Protein AF-A0A382QZ77-F1 (afdb_monomer)

Mean predicted aligned error: 6.91 Å

Secondary structure (DSSP, 8-state):
--TT----EEEEEEEEE--SSS-EEEEE-HHHHHHHHHH------EEEESEEEEEEEEETT--HHHHHHHHHHHHHHHHHH----TTEEEEEEE--TTT-SS-EEEE--TTT-SS-EEEE--EESEEEESSSEEEEEE-HHHHTT-

Structure (mmCIF, N/CA/C/O backbone):
data_AF-A0A382QZ77-F1
#
_entry.id   AF-A0A382QZ77-F1
#
loop_
_atom_site.group_PDB
_atom_site.id
_atom_site.type_symbol
_atom_site.label_atom_id
_atom_site.label_alt_id
_atom_site.label_comp_id
_atom_site.label_asym_id
_atom_site.label_entity_id
_atom_site.label_seq_id
_atom_site.pdbx_PDB_ins_code
_atom_site.Cartn_x
_atom_site.Cartn_y
_atom_site.Cartn_z
_atom_site.occupancy
_atom_site.B_iso_or_equiv
_atom_site.auth_seq_id
_atom_site.auth_comp_id
_atom_site.auth_asym_id
_atom_site.auth_atom_id
_atom_site.pdbx_PDB_model_num
ATOM 1 N N . VAL A 1 1 ? 1.423 3.178 -20.432 1.00 49.00 1 VAL A N 1
ATOM 2 C CA . VAL A 1 1 ? 1.157 2.098 -21.409 1.00 49.00 1 VAL A CA 1
ATOM 3 C C . VAL A 1 1 ? 1.221 2.727 -22.783 1.00 49.00 1 VAL A C 1
ATOM 5 O O . VAL A 1 1 ? 0.461 3.661 -23.030 1.00 49.00 1 VAL A O 1
ATOM 8 N N . ARG A 1 2 ? 2.180 2.319 -23.620 1.00 45.88 2 ARG A N 1
ATOM 9 C CA . ARG A 1 2 ? 2.257 2.796 -25.008 1.00 45.88 2 ARG A CA 1
ATOM 10 C C . ARG A 1 2 ? 1.075 2.267 -25.828 1.00 45.88 2 ARG A C 1
ATOM 12 O O . ARG A 1 2 ? 0.335 1.391 -25.385 1.00 45.88 2 ARG A O 1
ATOM 19 N N . LYS A 1 3 ? 0.911 2.799 -27.044 1.00 45.97 3 LYS A N 1
ATOM 20 C CA . LYS A 1 3 ? -0.098 2.356 -28.027 1.00 45.97 3 LYS A CA 1
ATOM 21 C C . LYS A 1 3 ? -0.013 0.858 -28.377 1.00 45.97 3 LYS A C 1
ATOM 23 O O . LYS A 1 3 ? -0.992 0.319 -28.873 1.00 45.97 3 LYS A O 1
ATOM 28 N N . ASP A 1 4 ? 1.124 0.213 -28.125 1.00 61.97 4 ASP A N 1
ATOM 29 C CA . ASP A 1 4 ? 1.407 -1.207 -28.378 1.00 61.97 4 ASP A CA 1
ATOM 30 C C . ASP A 1 4 ? 1.220 -2.111 -27.141 1.00 61.97 4 ASP A C 1
ATOM 32 O O . ASP A 1 4 ? 1.390 -3.324 -27.233 1.00 61.97 4 ASP A O 1
ATOM 36 N N . GLY A 1 5 ? 0.846 -1.548 -25.987 1.00 57.38 5 GLY A N 1
ATOM 37 C CA . GLY A 1 5 ? 0.593 -2.313 -24.765 1.00 57.38 5 GLY A CA 1
ATOM 38 C C . GLY A 1 5 ? 1.837 -2.679 -23.949 1.00 57.38 5 GLY A C 1
ATOM 39 O O . GLY A 1 5 ? 1.687 -3.331 -22.916 1.00 57.38 5 GLY A O 1
ATOM 40 N N . LEU A 1 6 ? 3.040 -2.242 -24.341 1.00 63.12 6 LEU A N 1
ATOM 41 C CA . LEU A 1 6 ? 4.258 -2.501 -23.570 1.00 63.12 6 LEU A CA 1
ATOM 42 C C . LEU A 1 6 ? 4.332 -1.625 -22.305 1.00 63.12 6 LEU A C 1
ATOM 44 O O . LEU A 1 6 ? 4.000 -0.429 -22.301 1.00 63.12 6 LEU A O 1
ATOM 48 N N . VAL A 1 7 ? 4.740 -2.261 -21.205 1.00 66.12 7 VAL A N 1
ATOM 49 C CA . VAL A 1 7 ? 5.067 -1.622 -19.925 1.00 66.12 7 VAL A CA 1
ATOM 50 C C . VAL A 1 7 ? 6.540 -1.230 -19.993 1.00 66.12 7 VAL A C 1
ATOM 52 O O . VAL A 1 7 ? 7.378 -2.094 -20.182 1.00 66.12 7 VAL A O 1
ATOM 55 N N . GLU A 1 8 ? 6.852 0.062 -19.887 1.00 68.12 8 GLU A N 1
ATOM 56 C CA . GLU A 1 8 ? 8.227 0.578 -20.060 1.00 68.12 8 GLU A CA 1
ATOM 57 C C . GLU A 1 8 ? 8.993 0.751 -18.746 1.00 68.12 8 GLU A C 1
ATOM 59 O O . GLU A 1 8 ? 10.156 1.151 -18.725 1.00 68.12 8 GLU A O 1
ATOM 64 N N . GLY A 1 9 ? 8.319 0.508 -17.629 1.00 73.75 9 GLY A N 1
ATOM 65 C CA . GLY A 1 9 ? 8.891 0.708 -16.318 1.00 73.75 9 GLY A CA 1
ATOM 66 C C . GLY A 1 9 ? 7.975 0.219 -15.216 1.00 73.75 9 GLY A C 1
ATOM 67 O O . GLY A 1 9 ? 6.760 0.082 -15.380 1.00 73.75 9 GLY A O 1
ATOM 68 N N . THR A 1 10 ? 8.587 -0.053 -14.074 1.00 87.25 10 THR A N 1
ATOM 69 C CA . THR A 1 10 ? 7.910 -0.516 -12.865 1.00 87.25 10 THR A CA 1
ATOM 70 C C . THR A 1 10 ? 8.134 0.513 -11.768 1.00 87.25 10 THR A C 1
ATOM 72 O O . THR A 1 10 ? 9.257 0.982 -11.583 1.00 87.25 10 THR A O 1
ATOM 75 N N . ALA A 1 11 ? 7.094 0.861 -11.014 1.00 91.25 11 ALA A N 1
ATOM 76 C CA . ALA A 1 11 ? 7.286 1.664 -9.814 1.00 91.25 11 ALA A CA 1
ATOM 77 C C . ALA A 1 11 ? 7.973 0.815 -8.733 1.00 91.25 11 ALA A C 1
ATOM 79 O O . ALA A 1 11 ? 7.506 -0.276 -8.409 1.00 91.25 11 ALA A O 1
ATOM 80 N N . LEU A 1 12 ? 9.077 1.317 -8.183 1.00 94.88 12 LEU A N 1
ATOM 81 C CA . LEU A 1 12 ? 9.746 0.752 -7.009 1.00 94.88 12 LEU A CA 1
ATOM 82 C C . LEU A 1 12 ? 9.111 1.246 -5.708 1.00 94.88 12 LEU A C 1
ATOM 84 O O . LEU A 1 12 ? 9.110 0.534 -4.708 1.00 94.88 12 LEU A O 1
ATOM 88 N N . CYS A 1 13 ? 8.583 2.470 -5.730 1.00 97.06 13 CYS A N 1
ATOM 89 C CA . CYS A 1 13 ? 7.846 3.068 -4.630 1.00 97.06 13 CYS A CA 1
ATOM 90 C C . CYS A 1 13 ? 6.728 3.943 -5.189 1.00 97.06 13 CYS A C 1
ATOM 92 O O . CYS A 1 13 ? 6.954 4.704 -6.129 1.00 97.06 13 CYS A O 1
ATOM 94 N N . VAL A 1 14 ? 5.535 3.844 -4.612 1.00 97.19 14 VAL A N 1
ATOM 95 C CA . VAL A 1 14 ? 4.420 4.765 -4.850 1.00 97.19 14 VAL A CA 1
ATOM 96 C C . VAL A 1 14 ? 3.932 5.272 -3.506 1.00 97.19 14 VAL A C 1
ATOM 98 O O . VAL A 1 14 ? 3.656 4.478 -2.609 1.00 97.19 14 VAL A O 1
ATOM 101 N N . VAL A 1 15 ? 3.780 6.585 -3.387 1.00 97.62 15 VAL A N 1
ATOM 102 C CA . VAL A 1 15 ? 3.252 7.249 -2.197 1.00 97.62 15 VAL A CA 1
ATOM 103 C C . VAL A 1 15 ? 1.924 7.882 -2.565 1.00 97.62 15 VAL A C 1
ATOM 105 O O . VAL A 1 15 ? 1.841 8.719 -3.467 1.00 97.62 15 VAL A O 1
ATOM 108 N N . MET A 1 16 ? 0.875 7.470 -1.866 1.00 97.50 16 MET A N 1
ATOM 109 C CA . MET A 1 16 ? -0.461 8.027 -1.998 1.00 97.50 16 MET A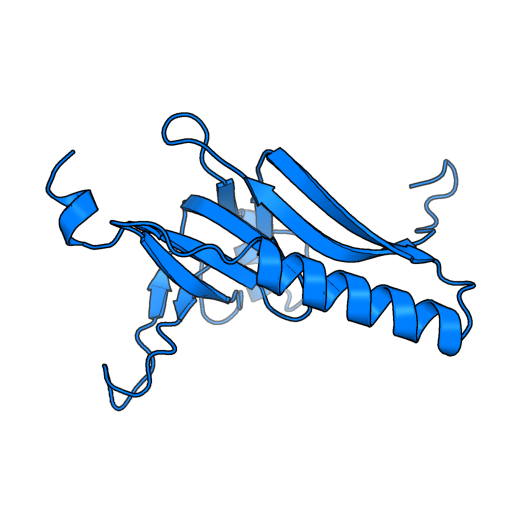 CA 1
ATOM 110 C C . MET A 1 16 ? -0.823 8.758 -0.715 1.00 97.50 16 MET A C 1
ATOM 112 O O . MET A 1 16 ? -0.677 8.192 0.367 1.00 97.50 16 MET A O 1
ATOM 116 N N . ASP A 1 17 ? -1.325 9.982 -0.834 1.00 94.12 17 ASP A N 1
ATOM 117 C CA . ASP A 1 17 ? -1.822 10.756 0.301 1.00 94.12 17 ASP A CA 1
ATOM 118 C C . ASP A 1 17 ? -3.307 11.070 0.121 1.00 94.12 17 ASP A C 1
ATOM 120 O O . ASP A 1 17 ? -3.830 11.230 -0.987 1.00 94.12 17 ASP A O 1
ATOM 124 N N . GLY A 1 18 ? -3.993 11.101 1.246 1.00 91.62 18 GLY A N 1
ATOM 125 C CA . GLY A 1 18 ? -5.421 11.252 1.374 1.00 91.62 18 GLY A CA 1
ATOM 126 C C . GLY A 1 18 ? -5.744 12.244 2.477 1.00 91.62 18 GLY A C 1
ATOM 127 O O . GLY A 1 18 ? -4.919 12.640 3.297 1.00 91.62 18 GLY A O 1
ATOM 128 N N . THR A 1 19 ? -7.000 12.654 2.494 1.00 88.94 19 THR A N 1
ATOM 129 C CA . THR A 1 19 ? -7.553 13.533 3.526 1.00 88.94 19 THR A CA 1
ATOM 130 C C . THR A 1 19 ? -8.718 12.832 4.202 1.00 88.94 19 THR A C 1
ATOM 132 O O . THR A 1 19 ? -9.231 11.847 3.678 1.00 88.94 19 THR A O 1
ATOM 135 N N . THR A 1 20 ? -9.213 13.369 5.314 1.00 84.94 20 THR A N 1
ATOM 136 C CA . THR A 1 20 ? -10.431 12.853 5.958 1.00 84.94 20 THR A CA 1
ATOM 137 C C . THR A 1 20 ? -11.615 12.795 4.985 1.00 84.94 20 THR A C 1
ATOM 139 O O . THR A 1 20 ? -12.381 11.837 4.988 1.00 84.94 20 THR A O 1
ATOM 142 N N . LYS A 1 21 ? -11.736 13.785 4.088 1.00 90.19 21 LYS A N 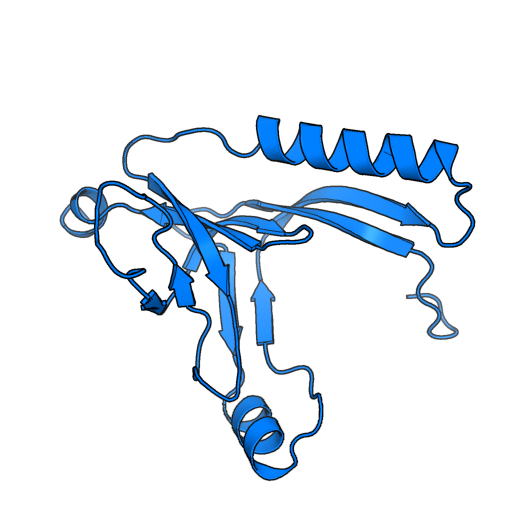1
ATOM 143 C CA . LYS A 1 21 ? -12.797 13.830 3.070 1.00 90.19 21 LYS A CA 1
ATOM 144 C C . LYS A 1 21 ? -12.555 12.857 1.911 1.00 90.19 21 LYS A C 1
ATOM 146 O O . LYS A 1 21 ? -13.502 12.306 1.353 1.00 90.19 21 LYS A O 1
ATOM 151 N N . TYR A 1 22 ? -11.293 12.660 1.537 1.00 93.25 22 TYR A N 1
ATOM 152 C CA . TYR A 1 22 ? -10.883 11.821 0.412 1.00 93.25 22 TYR A CA 1
ATOM 153 C C . TYR A 1 22 ? -9.721 10.912 0.830 1.00 93.25 22 TYR A C 1
ATOM 155 O O . TYR A 1 22 ? -8.572 11.191 0.476 1.00 93.25 22 TYR A O 1
ATOM 163 N N . PRO A 1 23 ? -9.991 9.855 1.615 1.00 96.12 23 PRO A N 1
ATOM 164 C CA . PRO A 1 23 ? -8.948 8.945 2.062 1.00 96.12 23 PRO A CA 1
ATOM 165 C C . PRO A 1 23 ? -8.473 8.060 0.909 1.00 96.12 23 PRO A C 1
ATOM 167 O O . PRO A 1 23 ? -9.180 7.875 -0.089 1.00 96.12 23 PRO A O 1
ATOM 170 N N . VAL A 1 24 ? -7.302 7.447 1.076 1.00 97.50 24 VAL A N 1
ATOM 171 C CA . VAL A 1 24 ? -6.880 6.336 0.221 1.00 97.50 24 VAL A CA 1
ATOM 172 C 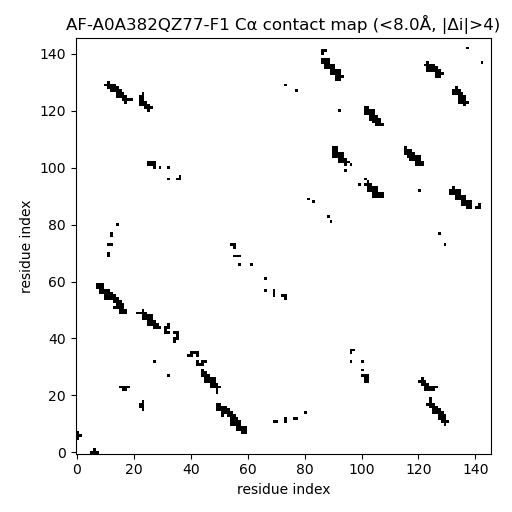C . VAL A 1 24 ? -7.790 5.143 0.515 1.00 97.50 24 VAL A C 1
ATOM 174 O O . VAL A 1 24 ? -8.006 4.806 1.675 1.00 97.50 24 VAL A O 1
ATOM 177 N N . LYS A 1 25 ? -8.351 4.519 -0.523 1.00 97.25 25 LYS A N 1
ATOM 178 C CA . LYS A 1 25 ? -9.338 3.436 -0.436 1.00 97.25 25 LYS A CA 1
ATOM 179 C C . LYS A 1 25 ? -8.755 2.111 -0.899 1.00 97.25 25 LYS A C 1
ATOM 181 O O . LYS A 1 25 ? -8.171 2.029 -1.979 1.00 97.25 25 LYS A O 1
ATOM 186 N N . PHE A 1 26 ? -9.023 1.069 -0.128 1.00 96.31 26 PHE A N 1
ATOM 187 C CA . PHE A 1 26 ? -8.728 -0.320 -0.446 1.00 96.31 26 PHE A CA 1
ATOM 188 C C . PHE A 1 26 ? -10.014 -0.984 -0.930 1.00 96.31 26 PHE A C 1
ATOM 190 O O . PHE A 1 26 ? -10.997 -1.052 -0.194 1.00 96.31 26 PHE A O 1
ATOM 197 N N . ALA A 1 27 ? -10.037 -1.441 -2.180 1.00 93.62 27 ALA A N 1
ATOM 198 C CA . ALA A 1 27 ? -11.235 -2.008 -2.783 1.00 93.62 27 ALA A CA 1
ATOM 199 C C . ALA A 1 27 ? -10.951 -3.378 -3.390 1.00 93.62 27 ALA A C 1
ATOM 201 O O . ALA A 1 27 ? -9.978 -3.564 -4.120 1.00 93.62 27 ALA A O 1
ATOM 202 N N . VAL A 1 28 ? -11.854 -4.315 -3.120 1.00 92.00 28 VAL A N 1
ATOM 203 C CA . VAL A 1 28 ? -11.882 -5.637 -3.736 1.00 92.00 28 VAL A CA 1
ATOM 204 C C . VAL A 1 28 ? -13.249 -5.816 -4.387 1.00 92.00 28 VAL A C 1
ATOM 206 O O . VAL A 1 28 ? -14.271 -5.586 -3.751 1.00 92.00 28 VAL A O 1
ATOM 209 N N . GLY A 1 29 ? -13.285 -6.176 -5.668 1.00 90.19 29 GLY A N 1
ATOM 210 C CA . GLY A 1 29 ? -14.534 -6.458 -6.371 1.00 90.19 29 GLY A CA 1
ATOM 211 C C . GLY A 1 29 ? -15.030 -7.870 -6.074 1.00 90.19 29 GLY A C 1
ATOM 212 O O . GLY A 1 29 ? -14.345 -8.832 -6.418 1.00 90.19 29 GLY A O 1
ATOM 213 N N . ASP A 1 30 ? -16.238 -8.002 -5.524 1.00 87.62 30 ASP A N 1
ATOM 214 C CA . ASP A 1 30 ? -16.803 -9.285 -5.074 1.00 87.62 30 ASP A CA 1
ATOM 215 C C . ASP A 1 30 ? -16.829 -10.355 -6.168 1.00 87.62 30 ASP A C 1
ATOM 217 O O . ASP A 1 30 ? -16.328 -11.460 -5.977 1.00 87.62 30 ASP A O 1
ATOM 221 N N . LYS A 1 31 ? -17.343 -10.014 -7.358 1.00 86.62 31 LYS A N 1
ATOM 222 C CA . LYS A 1 31 ? -17.397 -10.945 -8.499 1.00 86.62 31 LYS A CA 1
ATOM 223 C C . LYS A 1 31 ? -16.006 -11.377 -8.954 1.00 86.62 31 LYS A C 1
ATOM 225 O O . LYS A 1 31 ? -15.802 -12.529 -9.320 1.00 86.62 31 LYS A O 1
ATOM 230 N N . GLY A 1 32 ? -15.053 -10.445 -8.942 1.00 84.38 32 GLY A N 1
ATOM 231 C CA . GLY A 1 32 ? -13.668 -10.736 -9.294 1.00 84.38 32 GLY A CA 1
ATOM 232 C C . GLY A 1 32 ? -13.024 -11.674 -8.276 1.00 84.38 32 GLY A C 1
ATOM 233 O O . GLY A 1 32 ? -12.420 -12.662 -8.673 1.00 84.38 32 GLY A O 1
ATOM 234 N N . CYS A 1 33 ? -13.219 -11.401 -6.983 1.00 85.88 33 CYS A N 1
ATOM 235 C CA . CYS A 1 33 ? -12.742 -12.224 -5.872 1.00 85.88 33 CYS A CA 1
ATOM 236 C C . CYS A 1 33 ? -13.327 -13.640 -5.921 1.00 85.88 33 CYS A C 1
ATOM 238 O O . CYS A 1 33 ? -12.578 -14.613 -5.859 1.00 85.88 33 CYS A O 1
ATOM 240 N N . GLN A 1 34 ? -14.645 -13.763 -6.108 1.00 86.38 34 GLN A N 1
ATOM 241 C CA . GLN A 1 34 ? -15.316 -15.056 -6.228 1.00 86.38 34 GLN A CA 1
ATOM 242 C C . GLN A 1 34 ? -14.766 -15.850 -7.415 1.00 86.38 34 GLN A C 1
ATOM 244 O O . GLN A 1 34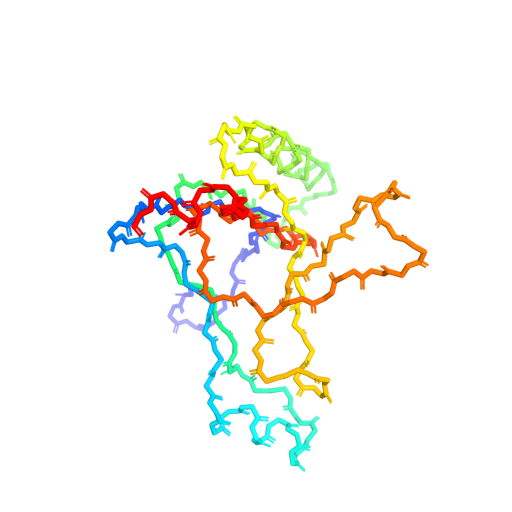 ? -14.376 -16.998 -7.255 1.00 86.38 34 GLN A O 1
ATOM 249 N N . ARG A 1 35 ? -14.592 -15.201 -8.571 1.00 85.00 35 ARG A N 1
ATOM 250 C CA . ARG A 1 35 ? -14.008 -15.842 -9.751 1.00 85.00 35 ARG A CA 1
ATOM 251 C C . ARG A 1 35 ? -12.567 -16.314 -9.534 1.00 85.00 35 ARG A C 1
ATOM 253 O O . ARG A 1 35 ? -12.212 -17.381 -10.013 1.00 85.00 35 ARG A O 1
ATOM 260 N N . VAL A 1 36 ? -11.734 -15.558 -8.808 1.00 88.00 36 VAL A N 1
ATOM 261 C CA . VAL A 1 36 ? -10.380 -16.019 -8.432 1.00 88.00 36 VAL A CA 1
ATOM 262 C C . VAL A 1 36 ? -10.437 -17.261 -7.544 1.00 88.00 36 VAL A C 1
ATOM 264 O O . VAL A 1 36 ? -9.607 -18.147 -7.708 1.00 88.00 36 VAL A O 1
ATOM 267 N N . ARG A 1 37 ? -11.401 -17.339 -6.623 1.00 86.06 37 ARG A N 1
ATOM 268 C CA . ARG A 1 37 ? -11.576 -18.501 -5.741 1.00 86.06 37 ARG A CA 1
ATOM 269 C C . ARG A 1 37 ? -12.079 -19.728 -6.494 1.00 86.06 37 ARG A C 1
ATOM 271 O O . ARG A 1 37 ? -11.595 -20.817 -6.229 1.00 86.06 37 ARG A O 1
ATOM 278 N N . ASP A 1 38 ? -13.011 -19.534 -7.421 1.00 89.12 38 ASP A N 1
ATOM 279 C CA . ASP A 1 38 ? -13.629 -20.625 -8.176 1.00 89.12 38 ASP A CA 1
ATOM 280 C C . ASP A 1 38 ? -12.693 -21.174 -9.264 1.00 89.12 38 ASP A C 1
ATOM 282 O O . ASP A 1 38 ? -12.624 -22.379 -9.480 1.00 89.12 38 ASP A O 1
ATOM 286 N N . GLU A 1 39 ? -11.979 -20.290 -9.971 1.00 88.75 39 GLU A N 1
ATOM 287 C CA . GLU A 1 39 ? -11.139 -20.660 -11.120 1.00 88.75 39 GLU A CA 1
ATOM 288 C C . GLU A 1 39 ? -9.660 -20.869 -10.756 1.00 88.75 39 GLU A C 1
ATOM 290 O O . GLU A 1 39 ? -8.890 -21.296 -11.615 1.00 88.75 39 GLU A O 1
ATOM 295 N N . GLU A 1 40 ? -9.238 -20.484 -9.545 1.00 84.88 40 GLU A N 1
ATOM 296 C CA . GLU A 1 40 ? -7.831 -20.421 -9.096 1.00 84.88 40 GLU A CA 1
ATOM 297 C C . GLU A 1 40 ? -6.906 -19.624 -10.044 1.00 84.88 40 GLU A C 1
ATOM 299 O O . GLU A 1 40 ? -5.684 -19.792 -10.086 1.00 84.88 40 GLU A O 1
ATOM 304 N N . ARG A 1 41 ? -7.490 -18.711 -10.830 1.00 73.06 41 ARG A N 1
ATOM 305 C CA . ARG A 1 41 ? -6.795 -17.904 -11.842 1.00 73.06 41 ARG A CA 1
ATOM 306 C C . ARG A 1 41 ? -6.617 -16.465 -11.378 1.00 73.06 41 ARG A C 1
ATOM 308 O O . ARG A 1 41 ? -7.523 -15.858 -10.810 1.00 73.06 41 ARG A O 1
ATOM 315 N N . LYS A 1 42 ? -5.453 -15.872 -11.673 1.00 62.12 42 LYS A N 1
ATOM 316 C CA . LYS A 1 42 ? -5.162 -14.463 -11.359 1.00 62.12 42 LYS A CA 1
ATOM 317 C C . LYS A 1 42 ? -6.059 -13.532 -12.179 1.00 62.12 42 LYS A C 1
ATOM 319 O O . LYS A 1 42 ? -5.832 -13.339 -13.368 1.00 62.12 42 LYS A O 1
ATOM 324 N N . ASN A 1 43 ? -7.025 -12.898 -11.520 1.00 65.69 43 ASN A N 1
ATOM 325 C CA . ASN A 1 43 ? -7.798 -11.786 -12.074 1.00 65.69 43 ASN A CA 1
ATOM 326 C C . ASN A 1 43 ? -7.495 -10.499 -11.296 1.00 65.69 43 ASN A C 1
ATOM 328 O O . ASN A 1 43 ? -7.326 -10.545 -10.079 1.00 65.69 43 ASN A O 1
ATOM 332 N N . VAL A 1 44 ? -7.444 -9.343 -11.965 1.00 65.12 44 VAL A N 1
ATOM 333 C CA . VAL A 1 44 ? -7.291 -8.040 -11.291 1.00 65.12 44 VAL A CA 1
ATOM 334 C C . VAL A 1 44 ? -8.625 -7.676 -10.639 1.00 65.12 44 VAL A C 1
ATOM 336 O O . VAL A 1 44 ? -9.552 -7.227 -11.304 1.00 65.12 44 VAL A O 1
ATOM 339 N N . HIS A 1 45 ? -8.744 -7.928 -9.338 1.00 82.62 45 HIS A N 1
ATOM 340 C CA . HIS A 1 45 ? -9.964 -7.674 -8.561 1.00 82.62 45 HIS A CA 1
ATOM 341 C C . HIS A 1 45 ? -9.707 -6.828 -7.313 1.00 82.62 45 HIS A C 1
ATOM 343 O O . HIS A 1 45 ? -10.665 -6.396 -6.684 1.00 82.62 45 HIS A O 1
ATOM 349 N N . ALA A 1 46 ? -8.444 -6.572 -6.979 1.00 90.31 46 ALA A N 1
ATOM 350 C CA . ALA A 1 46 ? -8.028 -5.761 -5.847 1.00 90.31 46 ALA A CA 1
ATOM 351 C C . ALA A 1 46 ? -7.317 -4.501 -6.347 1.00 90.31 46 ALA A C 1
ATOM 353 O O . ALA A 1 46 ? -6.501 -4.567 -7.267 1.00 90.31 46 ALA A O 1
ATOM 354 N N . VAL A 1 47 ? -7.646 -3.352 -5.761 1.00 93.06 47 VAL A N 1
ATOM 355 C CA . VAL A 1 47 ? -7.096 -2.052 -6.150 1.00 93.06 47 VAL A CA 1
ATOM 356 C C . VAL A 1 47 ? -6.998 -1.116 -4.948 1.00 93.06 47 VAL A C 1
ATOM 358 O O . VAL A 1 47 ? -7.889 -1.081 -4.098 1.00 93.06 47 VAL A O 1
ATOM 361 N N . ILE A 1 48 ? -5.925 -0.328 -4.914 1.00 95.44 48 ILE A N 1
ATOM 362 C CA . ILE A 1 48 ? -5.742 0.795 -3.992 1.00 95.44 48 ILE A CA 1
ATOM 363 C C . ILE A 1 48 ? -5.974 2.079 -4.791 1.00 95.44 48 ILE A C 1
ATOM 365 O O . ILE A 1 48 ? -5.412 2.250 -5.873 1.00 95.44 48 ILE A O 1
ATOM 369 N N . ARG A 1 49 ? -6.848 2.961 -4.304 1.00 94.94 49 ARG A N 1
ATOM 370 C CA . ARG A 1 49 ? -7.249 4.196 -4.993 1.00 94.94 49 ARG A CA 1
ATOM 371 C C . ARG A 1 49 ? -7.006 5.400 -4.098 1.00 94.94 49 ARG A C 1
ATOM 373 O O . ARG A 1 49 ? -7.520 5.445 -2.990 1.00 94.94 49 ARG A O 1
ATOM 380 N N . GLY A 1 50 ? -6.293 6.399 -4.597 1.00 92.94 50 GLY A N 1
ATOM 381 C CA . GLY A 1 50 ? -5.979 7.624 -3.865 1.00 92.94 50 GLY A CA 1
ATOM 382 C C . GLY A 1 50 ? -5.272 8.635 -4.761 1.00 92.94 50 GLY A C 1
ATOM 383 O O . GLY A 1 50 ? -5.122 8.395 -5.961 1.00 92.94 50 GLY A O 1
ATOM 384 N N . CYS A 1 51 ? -4.825 9.747 -4.181 1.00 94.44 51 CYS A N 1
ATOM 385 C CA . CYS A 1 51 ? -3.993 10.716 -4.884 1.00 94.44 51 CYS A CA 1
ATOM 386 C C . CYS A 1 51 ? -2.524 10.295 -4.768 1.00 94.44 51 CYS A C 1
ATOM 388 O O . CYS A 1 51 ? -1.994 10.239 -3.662 1.00 94.44 51 CYS A O 1
ATOM 390 N N . MET A 1 52 ? -1.872 9.971 -5.886 1.00 95.19 52 MET A N 1
ATOM 391 C CA . MET A 1 52 ? -0.433 9.701 -5.904 1.00 95.19 52 MET A CA 1
ATOM 392 C C . MET A 1 52 ? 0.324 11.026 -5.789 1.00 95.19 52 MET A C 1
ATOM 394 O O . MET A 1 52 ? 0.168 11.891 -6.647 1.00 95.19 52 MET A O 1
ATOM 398 N N . ILE A 1 53 ? 1.133 11.171 -4.743 1.00 95.06 53 ILE A N 1
ATOM 399 C CA . ILE A 1 53 ? 1.909 12.391 -4.477 1.00 95.06 53 ILE A CA 1
ATOM 400 C C . ILE A 1 53 ? 3.392 12.229 -4.808 1.00 95.06 53 ILE A C 1
ATOM 402 O O . ILE A 1 53 ? 4.076 13.218 -5.049 1.00 95.06 53 ILE A O 1
ATOM 406 N N . ASN A 1 54 ? 3.896 10.993 -4.827 1.00 95.31 54 ASN A N 1
ATOM 407 C CA . ASN A 1 54 ? 5.289 10.715 -5.148 1.00 95.31 54 ASN A CA 1
ATOM 408 C C . ASN A 1 54 ? 5.460 9.294 -5.690 1.00 95.31 54 ASN A C 1
ATOM 410 O O . ASN A 1 54 ? 4.656 8.410 -5.381 1.00 95.31 54 ASN A O 1
ATOM 414 N N . ALA A 1 55 ? 6.502 9.073 -6.489 1.00 95.31 55 ALA A N 1
ATOM 415 C CA . ALA A 1 55 ? 6.865 7.744 -6.962 1.00 95.31 55 ALA A CA 1
ATOM 416 C C . ALA A 1 55 ? 8.335 7.671 -7.390 1.00 95.31 55 ALA A C 1
ATOM 418 O O . ALA A 1 55 ? 8.878 8.628 -7.941 1.00 95.31 55 ALA A O 1
ATOM 419 N N . VAL A 1 56 ? 8.946 6.501 -7.201 1.00 95.25 56 VAL A N 1
ATOM 420 C CA . VAL A 1 56 ? 10.243 6.144 -7.791 1.00 95.25 56 VAL A CA 1
ATOM 421 C C . VAL A 1 56 ? 10.014 5.079 -8.848 1.00 95.25 56 VAL A C 1
ATOM 423 O O . VAL A 1 56 ? 9.383 4.057 -8.575 1.00 95.25 56 VAL A O 1
ATOM 426 N N . TRP A 1 57 ? 10.540 5.306 -10.047 1.00 92.62 57 TRP A N 1
ATOM 427 C CA . TRP A 1 57 ? 10.377 4.421 -11.196 1.00 92.62 57 TRP A CA 1
ATOM 428 C C . TRP A 1 57 ? 11.706 3.775 -11.568 1.00 92.62 57 TRP A C 1
ATOM 430 O O . TRP A 1 57 ? 12.745 4.432 -11.540 1.00 92.62 57 TRP A O 1
ATOM 440 N N . ARG A 1 58 ? 11.652 2.503 -11.964 1.00 89.75 58 ARG A N 1
ATOM 441 C CA . ARG A 1 58 ? 12.714 1.855 -12.735 1.00 89.75 58 ARG A CA 1
ATOM 442 C C . ARG A 1 58 ? 12.269 1.652 -14.177 1.00 89.75 58 ARG A C 1
ATOM 444 O O . ARG A 1 58 ? 11.085 1.413 -14.418 1.00 89.75 58 ARG A O 1
ATOM 451 N N . TYR A 1 59 ? 13.222 1.678 -15.098 1.00 88.06 59 TYR A N 1
ATOM 452 C CA . TYR A 1 59 ? 13.018 1.325 -16.503 1.00 88.06 59 TYR A CA 1
ATOM 453 C C . TYR A 1 59 ? 13.685 -0.019 -16.787 1.00 88.06 59 TYR A C 1
ATOM 455 O O . TYR A 1 59 ? 14.695 -0.348 -16.167 1.00 88.06 59 TYR A O 1
ATOM 463 N N . ASP A 1 60 ? 13.139 -0.791 -17.724 1.00 83.88 60 ASP A N 1
ATOM 464 C CA . ASP A 1 60 ? 13.606 -2.162 -17.986 1.00 83.88 60 ASP A CA 1
ATOM 465 C C . ASP A 1 60 ? 15.042 -2.228 -18.540 1.00 83.88 60 ASP A C 1
ATOM 467 O O . ASP A 1 60 ? 15.689 -3.267 -18.453 1.00 83.88 60 ASP A O 1
ATOM 471 N N . GLY A 1 61 ? 15.550 -1.118 -19.083 1.00 85.62 61 GLY A N 1
ATOM 472 C CA . GLY A 1 61 ? 16.919 -0.997 -19.589 1.00 85.62 61 GLY A CA 1
ATOM 473 C C . GLY A 1 61 ? 17.955 -0.518 -18.570 1.00 85.62 61 GLY A C 1
ATOM 474 O O . GLY A 1 61 ? 19.090 -0.295 -18.977 1.00 85.62 61 GLY A O 1
ATOM 475 N N . MET A 1 62 ? 17.583 -0.318 -17.298 1.00 90.00 62 MET A N 1
ATOM 476 C CA . MET A 1 62 ? 18.536 0.117 -16.272 1.00 90.00 62 MET A CA 1
ATOM 477 C C . MET A 1 62 ? 19.607 -0.945 -16.031 1.00 90.00 62 MET A C 1
ATOM 479 O O . MET A 1 62 ? 19.292 -2.127 -15.860 1.00 90.00 62 MET A O 1
ATOM 483 N N . ASP A 1 63 ? 20.864 -0.518 -15.945 1.00 94.69 63 ASP A N 1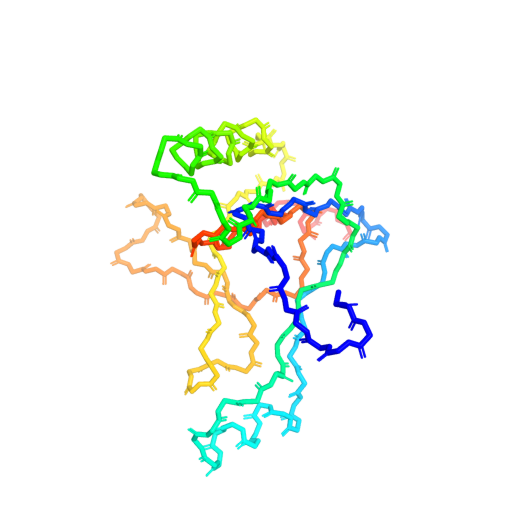
ATOM 484 C CA . ASP A 1 63 ? 21.928 -1.400 -15.481 1.00 94.69 63 ASP A CA 1
ATOM 485 C C . ASP A 1 63 ? 21.843 -1.649 -13.958 1.00 94.69 63 ASP A C 1
ATOM 487 O O . ASP A 1 63 ? 21.024 -1.075 -13.233 1.00 94.69 63 ASP A O 1
ATOM 491 N N . ALA A 1 64 ? 22.680 -2.556 -13.445 1.00 94.38 64 ALA A N 1
ATOM 492 C CA . ALA A 1 64 ? 22.658 -2.921 -12.028 1.00 94.38 64 ALA A CA 1
ATOM 493 C C . ALA A 1 64 ? 23.004 -1.747 -11.092 1.00 94.38 64 ALA A C 1
ATOM 495 O O . ALA A 1 64 ? 22.530 -1.713 -9.955 1.00 94.38 64 ALA A O 1
ATOM 496 N N . PHE A 1 65 ? 23.819 -0.797 -11.553 1.00 95.25 65 PHE A N 1
ATOM 497 C CA . PHE A 1 65 ? 24.221 0.371 -10.780 1.00 95.25 65 PHE A CA 1
ATOM 498 C C . PHE A 1 65 ? 23.081 1.395 -10.708 1.00 95.25 65 PHE A C 1
ATOM 500 O O . PHE A 1 65 ? 22.706 1.816 -9.612 1.00 95.25 65 PHE A O 1
ATOM 507 N N . GLU A 1 66 ? 22.463 1.713 -11.846 1.00 94.81 66 GLU A N 1
ATOM 508 C CA . GLU A 1 66 ? 21.279 2.576 -11.933 1.00 94.81 66 GLU A CA 1
ATOM 509 C C . GLU A 1 66 ? 20.109 2.008 -11.122 1.00 94.81 66 GLU A C 1
ATOM 511 O O . GLU A 1 66 ? 19.451 2.726 -10.362 1.00 94.81 66 GLU A O 1
ATOM 516 N N . LEU A 1 67 ? 19.883 0.695 -11.218 1.00 93.62 67 LEU A N 1
ATOM 517 C CA . LEU A 1 67 ? 18.876 0.008 -10.419 1.00 93.62 67 LEU A CA 1
ATOM 518 C C . LEU A 1 67 ? 19.204 0.077 -8.920 1.00 93.62 67 LEU A C 1
ATOM 520 O O . LEU A 1 67 ? 18.291 0.214 -8.103 1.00 93.62 67 LEU A O 1
ATOM 524 N N . GLY A 1 68 ? 20.483 0.003 -8.542 1.00 95.75 68 GLY A N 1
ATOM 525 C CA . GLY A 1 68 ? 20.935 0.207 -7.164 1.00 95.75 68 GLY A CA 1
ATOM 526 C C . GLY A 1 68 ? 20.523 1.578 -6.628 1.00 95.75 68 GLY A C 1
ATOM 527 O O . GLY A 1 68 ? 19.841 1.661 -5.607 1.00 95.75 68 GLY A O 1
ATOM 528 N N . TRP A 1 69 ? 20.826 2.639 -7.378 1.00 95.56 69 TRP A N 1
ATOM 529 C CA . TRP A 1 69 ? 20.450 4.011 -7.021 1.00 95.56 69 TRP A CA 1
ATOM 530 C C . TRP A 1 69 ? 18.936 4.201 -6.934 1.00 95.56 69 TRP A C 1
ATOM 532 O O . TRP A 1 69 ? 18.442 4.816 -5.990 1.00 95.56 69 TRP A O 1
ATOM 542 N N . ALA A 1 70 ? 18.178 3.638 -7.877 1.00 94.62 70 ALA A N 1
ATOM 543 C CA . ALA A 1 70 ? 16.720 3.716 -7.858 1.00 94.62 70 ALA A CA 1
ATOM 544 C C . ALA A 1 70 ? 16.119 3.004 -6.629 1.00 94.62 70 ALA A C 1
ATOM 546 O O . ALA A 1 70 ? 15.164 3.498 -6.028 1.00 94.62 70 ALA A O 1
ATOM 547 N N . ASN A 1 71 ? 16.688 1.866 -6.216 1.00 95.69 71 ASN A N 1
ATOM 548 C CA . ASN A 1 71 ? 16.268 1.174 -4.996 1.00 95.69 71 ASN A CA 1
ATOM 549 C C . ASN A 1 71 ? 16.586 1.980 -3.734 1.00 95.69 71 ASN A C 1
ATOM 551 O O . ASN A 1 71 ? 15.764 2.021 -2.818 1.00 95.69 71 ASN A O 1
ATOM 555 N N . ASP A 1 72 ? 17.748 2.623 -3.673 1.00 96.69 72 ASP A N 1
ATOM 556 C CA . ASP A 1 72 ? 18.118 3.435 -2.515 1.00 96.69 72 ASP A CA 1
ATOM 557 C C . ASP A 1 72 ? 17.267 4.707 -2.425 1.00 96.69 72 ASP A C 1
ATOM 559 O O . ASP A 1 72 ? 16.734 4.998 -1.355 1.00 96.69 72 ASP A O 1
ATOM 563 N N . ALA A 1 73 ? 16.978 5.360 -3.555 1.00 96.19 73 ALA A N 1
ATOM 564 C CA . ALA A 1 73 ? 16.018 6.463 -3.619 1.00 96.19 73 ALA A CA 1
ATOM 565 C C . ALA A 1 73 ? 14.605 6.038 -3.170 1.00 96.19 73 ALA A C 1
ATOM 567 O O . ALA A 1 73 ? 13.915 6.784 -2.474 1.00 96.19 73 ALA A O 1
ATOM 568 N N . ALA A 1 74 ? 14.162 4.827 -3.527 1.00 96.56 74 ALA A N 1
ATOM 569 C CA . ALA A 1 74 ? 12.877 4.286 -3.085 1.00 96.56 74 ALA A CA 1
ATOM 570 C C . ALA A 1 74 ? 12.835 4.059 -1.561 1.00 96.56 74 ALA A C 1
ATOM 572 O O . ALA A 1 74 ? 11.834 4.387 -0.916 1.00 96.56 74 ALA A O 1
ATOM 573 N N . LYS A 1 75 ? 13.925 3.548 -0.970 1.00 96.31 75 LYS A N 1
ATOM 574 C CA . LYS A 1 75 ? 14.059 3.374 0.488 1.00 96.31 75 LYS A CA 1
ATOM 575 C C 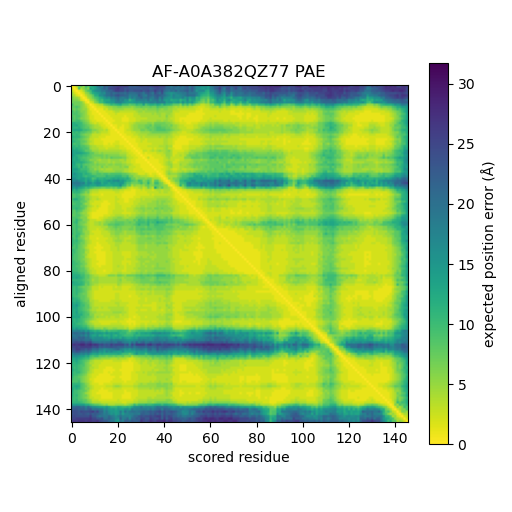. LYS A 1 75 ? 14.097 4.714 1.220 1.00 96.31 75 LYS A C 1
ATOM 577 O O . LYS A 1 75 ? 13.406 4.861 2.226 1.00 96.31 75 LYS A O 1
ATOM 582 N N . GLU A 1 76 ? 14.863 5.680 0.719 1.00 96.06 76 GLU A N 1
ATOM 583 C CA . GLU A 1 76 ? 14.939 7.030 1.284 1.00 96.06 76 GLU A CA 1
ATOM 584 C C . GLU A 1 76 ? 13.566 7.713 1.238 1.00 96.06 76 GLU A C 1
ATOM 586 O O . GLU A 1 76 ? 13.098 8.247 2.244 1.00 96.06 76 GLU A O 1
ATOM 591 N N . MET A 1 77 ? 12.860 7.611 0.105 1.00 95.75 77 MET A N 1
ATOM 592 C CA . MET A 1 77 ? 11.498 8.126 -0.033 1.00 95.75 77 MET A CA 1
ATOM 593 C C . MET A 1 77 ? 10.556 7.502 0.996 1.00 95.75 77 MET A C 1
ATOM 595 O O . MET A 1 77 ? 9.809 8.228 1.647 1.00 95.75 77 MET A O 1
ATOM 599 N N . LYS A 1 78 ? 10.601 6.177 1.186 1.00 95.06 78 LYS A N 1
ATOM 600 C CA . LYS A 1 78 ? 9.805 5.513 2.224 1.00 95.06 78 LYS A CA 1
ATOM 601 C C . LYS A 1 78 ? 10.114 6.077 3.607 1.00 95.06 78 LYS A C 1
ATOM 603 O O . LYS A 1 78 ? 9.183 6.412 4.327 1.00 95.06 78 LYS A O 1
ATOM 608 N N . GLN A 1 79 ? 11.389 6.192 3.975 1.00 93.81 79 GLN A N 1
ATOM 609 C CA . GLN A 1 79 ? 11.785 6.704 5.290 1.00 93.81 79 GLN A CA 1
ATOM 610 C C . GLN A 1 79 ? 11.292 8.134 5.519 1.00 93.81 79 GLN A C 1
ATOM 612 O O . GLN A 1 79 ? 10.741 8.422 6.575 1.00 93.81 79 GLN A O 1
ATOM 617 N N . ARG A 1 80 ? 11.426 9.005 4.514 1.00 93.94 80 ARG A N 1
ATOM 618 C CA . ARG A 1 80 ? 10.949 10.390 4.586 1.00 93.94 80 ARG A CA 1
ATOM 619 C C . ARG A 1 80 ? 9.429 10.486 4.718 1.00 93.94 80 ARG A C 1
ATOM 621 O O . ARG A 1 80 ? 8.930 11.339 5.439 1.00 93.94 80 ARG A O 1
ATOM 628 N N . GLU A 1 81 ? 8.692 9.646 3.995 1.00 95.06 81 GLU A N 1
ATOM 629 C CA . GLU A 1 81 ? 7.227 9.719 3.927 1.00 95.06 81 GLU A CA 1
ATOM 630 C C . GLU A 1 81 ? 6.524 8.977 5.069 1.00 95.06 81 GLU A C 1
ATOM 632 O O . GLU A 1 81 ? 5.360 9.274 5.357 1.00 95.06 81 GLU A O 1
ATOM 637 N N . MET A 1 82 ? 7.216 8.046 5.737 1.00 93.88 82 MET A N 1
ATOM 638 C CA . MET A 1 82 ? 6.761 7.373 6.960 1.00 93.88 82 MET A CA 1
ATOM 639 C C . MET A 1 82 ? 6.886 8.280 8.193 1.00 93.88 82 MET A C 1
ATOM 641 O O . MET A 1 82 ? 7.396 7.878 9.234 1.00 93.88 82 MET A O 1
ATOM 645 N N . GLU A 1 83 ? 6.384 9.508 8.080 1.00 90.06 83 GLU A N 1
ATOM 646 C CA . GLU A 1 83 ? 6.282 10.444 9.196 1.00 90.06 83 GLU A CA 1
ATOM 647 C C . GLU A 1 83 ? 5.336 9.894 10.276 1.00 90.06 83 GLU A C 1
ATOM 649 O O . GLU A 1 83 ? 4.261 9.351 9.975 1.00 90.06 83 GLU A O 1
ATOM 654 N N . GLU A 1 84 ? 5.728 10.032 11.541 1.00 89.75 84 GLU A N 1
ATOM 655 C CA . GLU A 1 84 ? 4.826 9.799 12.664 1.00 89.75 84 GLU A CA 1
ATOM 656 C C . GLU A 1 84 ? 3.821 10.944 12.762 1.00 89.75 84 GLU A C 1
ATOM 658 O O . GLU A 1 84 ? 4.131 12.109 12.507 1.00 89.75 84 GLU A O 1
ATOM 663 N N . ARG A 1 85 ? 2.587 10.604 13.123 1.00 88.75 85 ARG A N 1
ATOM 664 C CA . ARG A 1 85 ? 1.515 11.575 13.285 1.00 88.75 85 ARG A CA 1
ATOM 665 C C . ARG A 1 85 ? 0.674 11.183 14.481 1.00 88.75 85 ARG A C 1
ATOM 667 O O . ARG A 1 85 ? 0.219 10.045 14.568 1.00 88.75 85 ARG A O 1
ATOM 674 N N . GLU A 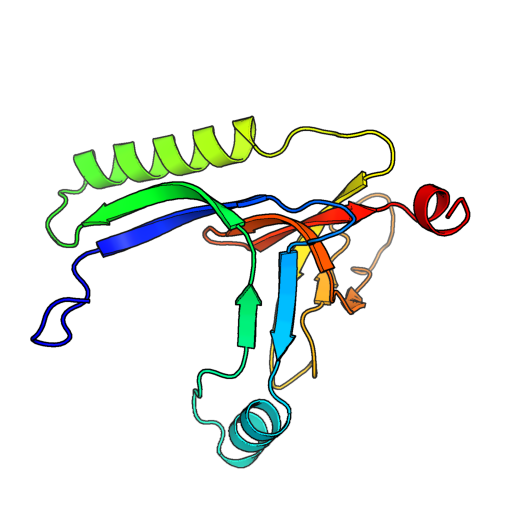1 86 ? 0.438 12.143 15.364 1.00 89.19 86 GLU A N 1
ATOM 675 C CA . GLU A 1 86 ? -0.447 11.967 16.510 1.00 89.19 86 GLU A CA 1
ATOM 676 C C . GLU A 1 86 ? -1.831 11.467 16.062 1.00 89.19 86 GLU A C 1
ATOM 678 O O . GLU A 1 86 ? -2.392 11.958 15.078 1.00 89.19 86 GLU A O 1
ATOM 683 N N . GLY A 1 87 ? -2.349 10.449 16.754 1.00 89.56 87 GLY A N 1
ATOM 684 C CA . GLY A 1 87 ? -3.617 9.795 16.419 1.00 89.56 87 GLY A CA 1
ATOM 685 C C . GLY A 1 87 ? -3.549 8.797 15.257 1.00 89.56 87 GLY A C 1
ATOM 686 O O . GLY A 1 87 ? -4.578 8.258 14.853 1.00 89.56 87 GLY A O 1
ATOM 687 N N . TYR A 1 88 ? -2.363 8.517 14.705 1.00 91.25 88 TYR A N 1
ATOM 688 C CA . TYR A 1 88 ? -2.185 7.546 13.625 1.00 91.25 88 TYR A CA 1
ATOM 689 C C . TYR A 1 88 ? -1.055 6.560 13.917 1.00 91.25 88 TYR A C 1
ATOM 691 O O . TYR A 1 88 ? -0.074 6.876 14.583 1.00 91.25 88 TYR A O 1
ATOM 699 N N . LYS A 1 89 ? -1.169 5.359 13.346 1.00 91.69 89 LYS A N 1
ATOM 700 C CA . LYS A 1 89 ? -0.103 4.355 13.330 1.00 91.69 89 LYS A CA 1
ATOM 701 C C . LYS A 1 89 ? 0.121 3.808 11.926 1.00 91.69 89 LYS A C 1
ATOM 703 O O . LYS A 1 89 ? -0.811 3.716 11.126 1.00 91.69 89 LYS A O 1
ATOM 708 N N . TRP A 1 90 ? 1.362 3.437 11.632 1.00 93.50 90 TRP A N 1
ATOM 709 C CA . TRP A 1 90 ? 1.717 2.725 10.407 1.00 93.50 90 TRP A CA 1
ATOM 710 C C . TRP A 1 90 ? 1.510 1.224 10.590 1.00 93.50 90 TRP A C 1
ATOM 712 O O . TRP A 1 90 ? 1.972 0.649 11.570 1.00 93.50 90 TRP A O 1
ATOM 722 N N . MET A 1 91 ? 0.827 0.601 9.634 1.00 93.31 91 MET A N 1
ATOM 723 C CA . MET A 1 91 ? 0.499 -0.824 9.643 1.00 93.31 91 MET A CA 1
ATOM 724 C C . MET A 1 91 ? 0.873 -1.451 8.303 1.00 93.31 91 MET A C 1
ATOM 726 O O . MET A 1 91 ? 0.665 -0.836 7.252 1.00 93.31 91 MET A O 1
ATOM 730 N N . GLU A 1 92 ? 1.389 -2.679 8.323 1.00 94.75 92 GLU A N 1
ATOM 731 C CA . GLU A 1 92 ? 1.573 -3.460 7.098 1.00 94.75 92 GLU A CA 1
ATOM 732 C C . GLU A 1 92 ? 0.200 -3.906 6.582 1.00 94.75 92 GLU A C 1
ATOM 734 O O . GLU A 1 92 ? -0.658 -4.322 7.358 1.00 94.75 92 GLU A O 1
ATOM 739 N N . VAL A 1 93 ? -0.024 -3.818 5.273 1.00 95.06 93 VAL A N 1
ATOM 740 C CA . VAL A 1 93 ? -1.262 -4.249 4.621 1.00 95.06 93 VAL A CA 1
ATOM 741 C C . VAL A 1 93 ? -0.971 -5.440 3.726 1.00 95.06 93 VAL A C 1
ATOM 743 O O . VAL A 1 93 ? -0.049 -5.420 2.912 1.00 95.06 93 VAL A O 1
ATOM 746 N N . THR A 1 94 ? -1.808 -6.467 3.826 1.00 93.62 94 THR A N 1
ATOM 747 C CA . THR A 1 94 ? -1.743 -7.640 2.959 1.00 93.62 94 THR A CA 1
ATOM 748 C C . THR A 1 94 ? -3.098 -7.965 2.346 1.00 93.62 94 THR A C 1
ATOM 750 O O . THR A 1 94 ? -4.158 -7.533 2.810 1.00 93.62 94 THR A O 1
ATOM 753 N N . TYR A 1 95 ? -3.060 -8.752 1.277 1.00 91.31 95 TYR A N 1
ATOM 754 C CA . TYR A 1 95 ? -4.243 -9.290 0.638 1.00 91.31 95 TYR A CA 1
ATOM 755 C C . TYR A 1 95 ? -3.967 -10.683 0.081 1.00 91.31 95 TYR A C 1
ATOM 757 O O . TYR A 1 95 ? -3.091 -10.874 -0.760 1.00 91.31 95 TYR A O 1
ATOM 765 N N . ASN A 1 96 ? -4.753 -11.656 0.535 1.00 89.06 96 ASN A N 1
ATOM 766 C CA . ASN A 1 96 ? -4.775 -12.996 -0.028 1.00 89.06 96 ASN A CA 1
ATOM 767 C C . ASN A 1 96 ? -6.233 -13.358 -0.343 1.00 89.06 96 ASN A C 1
ATOM 769 O O . ASN A 1 96 ? -6.995 -13.578 0.600 1.00 89.06 96 ASN A O 1
ATOM 773 N N . PRO A 1 97 ? -6.629 -13.454 -1.625 1.00 88.19 97 PRO A N 1
ATOM 774 C CA . PRO A 1 97 ? -8.019 -13.706 -2.003 1.00 88.19 97 PRO A CA 1
ATOM 775 C C . PRO A 1 97 ? -8.557 -15.053 -1.513 1.00 88.19 97 PRO A C 1
ATOM 777 O O . PRO A 1 97 ? -9.763 -15.184 -1.311 1.00 88.19 97 PRO A O 1
ATOM 780 N N . TYR A 1 98 ? -7.684 -16.033 -1.268 1.00 87.69 98 TYR A N 1
ATOM 781 C CA . TYR A 1 98 ? -8.054 -17.357 -0.760 1.00 87.69 98 TYR A CA 1
ATOM 782 C C . TYR A 1 98 ? -8.278 -17.376 0.756 1.00 87.69 98 TYR A C 1
ATOM 784 O O . TYR A 1 98 ? -8.897 -18.301 1.271 1.00 87.69 98 TYR A O 1
ATOM 792 N N . LYS A 1 99 ? -7.803 -16.351 1.475 1.00 88.19 99 LYS A N 1
ATOM 793 C CA . LYS A 1 99 ? -7.980 -16.219 2.931 1.00 88.19 99 LYS A CA 1
ATOM 794 C C . LYS A 1 99 ? -8.970 -15.118 3.300 1.00 88.19 99 LYS A C 1
ATOM 796 O O . LYS A 1 99 ? -9.804 -15.303 4.178 1.00 88.19 99 LYS A O 1
ATOM 801 N N . TYR A 1 100 ? -8.916 -13.987 2.604 1.00 88.81 100 TYR A N 1
ATOM 802 C CA . TYR A 1 100 ? -9.638 -12.768 2.959 1.00 88.81 100 TYR A CA 1
ATOM 803 C C . TYR A 1 100 ? -10.510 -12.286 1.802 1.00 88.81 100 TYR A C 1
ATOM 805 O O . TYR A 1 100 ? -10.193 -12.484 0.628 1.00 88.81 100 TYR A O 1
ATOM 813 N N . ARG A 1 101 ? -11.641 -11.655 2.133 1.00 88.56 101 ARG A N 1
ATOM 814 C CA . ARG A 1 101 ? -12.503 -10.986 1.142 1.00 88.56 101 ARG A CA 1
ATOM 815 C C . ARG A 1 101 ? -12.058 -9.552 0.856 1.00 88.56 101 ARG A C 1
ATOM 817 O O . ARG A 1 101 ? -12.361 -9.027 -0.206 1.00 88.56 101 ARG A O 1
ATOM 824 N N . THR A 1 102 ? -11.315 -8.950 1.778 1.00 92.06 102 THR A N 1
ATOM 825 C CA . THR A 1 102 ? -10.841 -7.564 1.740 1.00 92.06 102 THR A CA 1
ATOM 826 C C . THR A 1 102 ? -9.339 -7.524 2.005 1.00 92.06 102 THR A C 1
ATOM 828 O O . THR A 1 102 ? -8.745 -8.537 2.382 1.00 92.06 102 THR A O 1
ATOM 831 N N . PHE A 1 103 ? -8.728 -6.351 1.847 1.00 94.69 103 PHE A N 1
ATOM 832 C CA . PHE A 1 103 ? -7.412 -6.090 2.426 1.00 94.69 103 PHE A CA 1
ATOM 833 C C . PHE A 1 103 ? -7.482 -6.201 3.952 1.00 94.69 103 PHE A C 1
ATOM 835 O O . PHE A 1 103 ? -8.528 -5.923 4.552 1.00 94.69 103 PHE A O 1
ATOM 842 N N . VAL A 1 104 ? -6.367 -6.594 4.562 1.00 93.56 104 VAL A N 1
ATOM 843 C CA . VAL A 1 104 ? -6.220 -6.658 6.017 1.00 93.56 104 VAL A CA 1
ATOM 844 C C . VAL A 1 104 ? -4.923 -5.983 6.454 1.00 93.56 104 VAL A C 1
ATOM 846 O O . VAL A 1 104 ? -3.911 -6.077 5.757 1.00 93.56 104 VAL A O 1
ATOM 849 N N . SER A 1 105 ? -4.954 -5.298 7.592 1.00 91.94 105 SER A N 1
ATOM 850 C CA . SER A 1 105 ? -3.768 -4.776 8.266 1.00 91.94 105 SER A CA 1
ATOM 851 C C . SER A 1 105 ? -3.209 -5.799 9.249 1.00 91.94 105 SER A C 1
ATOM 853 O O . SER A 1 105 ? -3.978 -6.504 9.898 1.00 91.94 105 SER A O 1
ATOM 855 N N . ILE A 1 106 ? -1.887 -5.843 9.372 1.00 87.38 106 ILE A N 1
ATOM 856 C CA . ILE A 1 106 ? -1.141 -6.684 10.307 1.00 87.38 106 ILE A CA 1
ATOM 857 C C . ILE A 1 106 ? -0.489 -5.762 11.337 1.00 87.38 106 ILE A C 1
ATOM 859 O O . ILE A 1 106 ? 0.317 -4.904 10.963 1.00 87.38 106 ILE A O 1
ATOM 863 N N . ASP A 1 107 ? -0.830 -5.919 12.619 1.00 77.25 107 ASP A N 1
ATOM 864 C CA . ASP A 1 107 ? -0.082 -5.251 13.691 1.00 77.25 107 ASP A CA 1
ATOM 865 C C . ASP A 1 107 ? 1.250 -5.974 13.889 1.00 77.25 107 ASP A C 1
ATOM 867 O O . ASP A 1 107 ? 1.300 -7.078 14.427 1.00 77.25 107 ASP A O 1
ATOM 871 N N . THR A 1 108 ? 2.330 -5.369 13.399 1.00 66.81 108 THR A N 1
ATOM 872 C CA . THR A 1 108 ? 3.679 -5.932 13.495 1.00 66.81 108 THR A CA 1
ATOM 873 C C . THR A 1 108 ? 4.377 -5.555 14.802 1.00 66.81 108 THR A C 1
ATOM 875 O O . THR A 1 108 ? 5.583 -5.771 14.913 1.00 66.81 108 THR A O 1
ATOM 878 N N . ASN A 1 109 ? 3.683 -4.939 15.770 1.00 69.44 109 ASN A N 1
ATOM 879 C CA . ASN A 1 109 ? 4.282 -4.562 17.045 1.00 69.44 109 ASN A CA 1
ATOM 880 C C . ASN A 1 109 ? 4.618 -5.822 17.871 1.00 69.44 109 ASN A C 1
ATOM 882 O O . ASN A 1 109 ? 3.706 -6.470 18.394 1.00 69.44 109 ASN A O 1
ATOM 886 N N . PRO A 1 110 ? 5.912 -6.138 18.069 1.00 61.97 110 PRO A N 1
ATOM 887 C CA . PRO A 1 110 ? 6.328 -7.364 18.749 1.00 61.97 110 PRO A CA 1
ATOM 888 C C . PRO A 1 110 ? 5.982 -7.370 20.246 1.00 61.97 110 PRO A C 1
ATOM 890 O O . PRO A 1 110 ? 6.072 -8.411 20.889 1.00 61.97 110 PRO A O 1
ATOM 893 N N . PHE A 1 111 ? 5.586 -6.225 20.813 1.00 66.00 111 PHE A N 1
ATOM 894 C CA . PHE A 1 111 ? 5.229 -6.075 22.223 1.00 66.00 111 PHE A CA 1
ATOM 895 C C . PHE A 1 111 ? 3.724 -6.190 22.491 1.00 66.00 111 PHE A C 1
ATOM 897 O O . PHE A 1 111 ? 3.329 -6.229 23.655 1.00 66.00 111 PHE A O 1
ATOM 904 N N . ARG A 1 112 ? 2.871 -6.209 21.452 1.00 61.16 112 ARG A N 1
ATOM 905 C CA . ARG A 1 112 ? 1.407 -6.178 21.622 1.00 61.16 112 ARG A CA 1
ATOM 906 C C . ARG A 1 112 ? 0.702 -7.533 21.524 1.00 61.16 112 ARG A C 1
ATOM 908 O O . ARG A 1 112 ? -0.411 -7.609 22.032 1.00 61.16 112 ARG A O 1
ATOM 915 N N . ALA A 1 113 ? 1.306 -8.592 20.975 1.00 51.47 113 ALA A N 1
ATOM 916 C CA . ALA A 1 113 ? 0.740 -9.945 21.053 1.00 51.47 113 ALA A CA 1
ATOM 917 C C . ALA A 1 113 ? 1.718 -11.042 20.599 1.00 51.47 113 ALA A C 1
ATOM 919 O O . ALA A 1 113 ? 2.585 -10.831 19.757 1.00 51.47 113 ALA A O 1
ATOM 920 N N . THR A 1 114 ? 1.512 -12.247 21.132 1.00 53.44 114 THR A N 1
ATOM 921 C CA . THR A 1 114 ? 2.153 -13.512 20.731 1.00 53.44 114 THR A CA 1
ATOM 922 C C . THR A 1 114 ? 1.718 -13.976 19.324 1.00 53.44 114 THR A C 1
ATOM 924 O O . THR A 1 114 ? 2.326 -14.884 18.764 1.00 53.44 114 THR A O 1
ATOM 927 N N . GLU A 1 115 ? 0.697 -13.334 18.739 1.00 58.81 115 GLU A N 1
ATOM 928 C CA . GLU A 1 115 ? 0.133 -13.587 17.408 1.00 58.81 115 GLU A CA 1
ATOM 929 C C . GLU A 1 115 ? -0.212 -12.256 16.715 1.00 58.81 115 GLU A C 1
ATOM 931 O O . GLU A 1 115 ? -0.672 -11.313 17.355 1.00 58.81 115 GLU A O 1
ATOM 936 N N . ASN A 1 116 ? -0.001 -12.163 15.399 1.00 65.81 116 ASN A N 1
ATOM 937 C CA . ASN A 1 116 ? -0.324 -10.959 14.627 1.00 65.81 116 ASN A CA 1
ATOM 938 C C . ASN A 1 116 ? -1.833 -10.646 14.691 1.00 65.81 116 ASN A C 1
ATOM 940 O O . ASN A 1 116 ? -2.645 -11.480 14.290 1.00 65.81 116 ASN A O 1
ATOM 944 N N . VAL A 1 117 ? -2.212 -9.429 15.098 1.00 70.50 117 VAL A N 1
ATOM 945 C CA . VAL A 1 117 ? -3.605 -8.956 14.996 1.00 70.50 117 VAL A CA 1
ATOM 946 C C . VAL A 1 117 ? -3.902 -8.618 13.534 1.00 70.50 117 VAL A C 1
ATOM 948 O O . VAL A 1 117 ? -3.201 -7.799 12.933 1.00 70.50 117 VAL A O 1
ATOM 951 N N . ILE A 1 118 ? -4.916 -9.271 12.957 1.00 83.19 118 ILE A N 1
ATOM 952 C CA . ILE A 1 118 ? -5.316 -9.124 11.551 1.00 83.19 118 ILE A CA 1
ATOM 953 C C . ILE A 1 118 ? -6.723 -8.533 11.484 1.00 83.19 118 ILE A C 1
ATOM 955 O O . ILE A 1 118 ? -7.692 -9.194 11.850 1.00 83.19 118 ILE A O 1
ATOM 959 N N . GLU A 1 119 ? -6.844 -7.316 10.959 1.00 88.12 119 GLU A N 1
ATOM 960 C CA . GLU A 1 119 ? -8.119 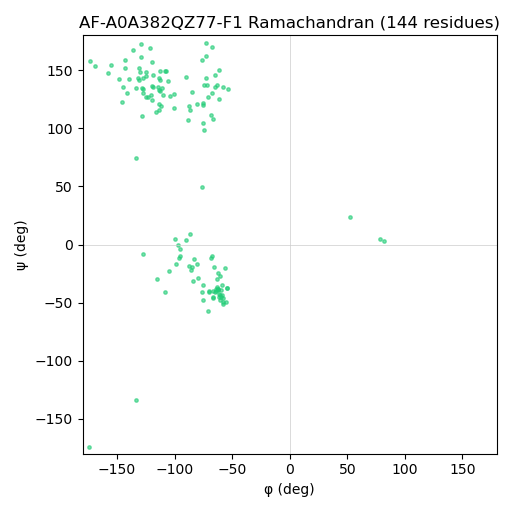-6.589 10.879 1.00 88.12 119 GLU A CA 1
ATOM 961 C C . GLU A 1 119 ? -8.404 -6.106 9.451 1.00 88.12 119 GLU A C 1
ATOM 963 O O . GLU A 1 119 ? -7.472 -5.717 8.743 1.00 88.12 119 GLU A O 1
ATOM 968 N N . PRO A 1 120 ? -9.668 -6.106 8.989 1.00 92.62 120 PRO A N 1
ATOM 969 C CA . PRO A 1 120 ? -10.027 -5.515 7.704 1.00 92.62 120 PRO A CA 1
ATOM 970 C C . PRO A 1 120 ? -9.646 -4.033 7.618 1.00 92.62 120 PRO A C 1
ATOM 972 O O . PRO A 1 120 ? -9.944 -3.253 8.518 1.00 92.62 120 PRO A O 1
ATOM 975 N N . ILE A 1 121 ? -9.063 -3.629 6.487 1.00 94.06 121 ILE A N 1
ATOM 976 C CA . ILE A 1 121 ? -8.757 -2.227 6.187 1.00 94.06 121 ILE A CA 1
ATOM 977 C C . ILE A 1 121 ? -9.469 -1.792 4.905 1.00 94.06 121 ILE A C 1
ATOM 979 O O . ILE A 1 121 ? -9.366 -2.432 3.858 1.00 94.06 121 ILE A O 1
ATOM 983 N N . PHE A 1 122 ? -10.183 -0.670 4.990 1.00 94.81 122 PHE A N 1
ATOM 984 C CA . PHE A 1 122 ? -10.924 -0.087 3.866 1.00 94.81 122 PHE A CA 1
ATOM 985 C C . PHE A 1 122 ? -10.384 1.276 3.454 1.00 94.81 122 PHE A C 1
ATOM 987 O O . PHE A 1 122 ? -10.465 1.651 2.282 1.00 94.81 122 PHE A O 1
ATOM 994 N N . THR A 1 123 ? -9.814 2.015 4.405 1.00 96.25 123 THR A N 1
ATOM 995 C CA . THR A 1 123 ? -9.308 3.367 4.190 1.00 96.25 123 THR A CA 1
ATOM 996 C C . THR A 1 123 ? -8.030 3.628 4.971 1.00 96.25 123 THR A C 1
ATOM 998 O O . THR A 1 123 ? -7.842 3.080 6.054 1.00 96.25 123 THR A O 1
ATOM 1001 N N . ALA A 1 124 ? -7.190 4.517 4.452 1.00 96.19 124 ALA A N 1
ATOM 1002 C CA . ALA A 1 124 ? -6.028 5.060 5.145 1.00 96.19 124 ALA A CA 1
ATOM 1003 C C . ALA A 1 124 ? -5.829 6.536 4.784 1.00 96.19 124 ALA A C 1
ATOM 1005 O O . ALA A 1 124 ? -6.293 6.992 3.735 1.00 96.19 124 ALA A O 1
ATOM 1006 N N . ARG A 1 125 ? -5.110 7.276 5.636 1.00 95.25 125 ARG A N 1
ATOM 1007 C CA . ARG A 1 125 ? -4.677 8.640 5.304 1.00 95.25 125 ARG A CA 1
ATOM 1008 C C . ARG A 1 125 ? -3.590 8.581 4.240 1.00 95.25 125 ARG A C 1
ATOM 1010 O O . ARG A 1 125 ? -3.764 9.165 3.184 1.00 95.25 125 ARG A O 1
ATOM 1017 N N . LYS A 1 126 ? -2.492 7.868 4.505 1.00 96.69 126 LYS A N 1
ATOM 1018 C CA . LYS A 1 126 ? -1.334 7.750 3.603 1.00 96.69 126 LYS A CA 1
ATOM 1019 C C . LYS A 1 126 ? -1.053 6.275 3.335 1.00 96.69 126 LYS A C 1
ATOM 1021 O O . LY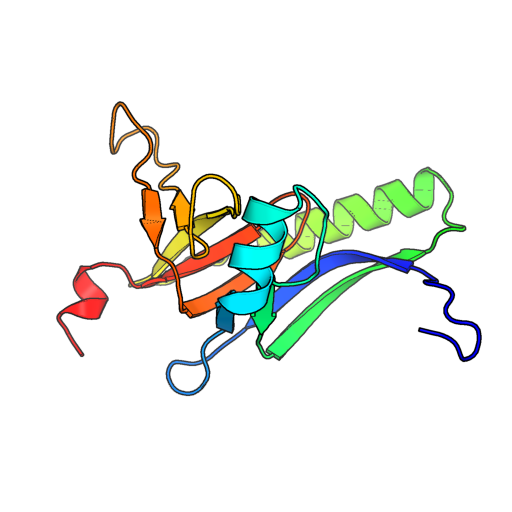S A 1 126 ? -1.241 5.446 4.226 1.00 96.69 126 LYS A O 1
ATOM 1026 N N . VAL A 1 127 ? -0.620 5.946 2.123 1.00 97.75 127 VAL A N 1
ATOM 1027 C CA . VAL A 1 127 ? -0.216 4.591 1.729 1.00 97.75 127 VAL A CA 1
ATOM 1028 C C . VAL A 1 127 ? 1.105 4.649 0.977 1.00 97.75 127 VAL A C 1
ATOM 1030 O O . VAL A 1 127 ? 1.272 5.476 0.085 1.00 97.75 127 VAL A O 1
ATOM 1033 N N . ILE A 1 128 ? 2.024 3.750 1.319 1.00 97.56 128 ILE A N 1
ATOM 1034 C CA . ILE A 1 128 ? 3.303 3.570 0.631 1.00 97.56 128 ILE A CA 1
ATOM 1035 C C . ILE A 1 128 ? 3.349 2.143 0.089 1.00 97.56 128 ILE A C 1
ATOM 1037 O O . ILE A 1 128 ? 3.170 1.184 0.840 1.00 97.56 128 ILE A O 1
ATOM 1041 N N . ILE A 1 129 ? 3.562 2.003 -1.217 1.00 96.75 129 ILE A N 1
ATOM 1042 C CA . ILE A 1 129 ? 3.592 0.723 -1.930 1.00 96.75 129 ILE A CA 1
ATOM 1043 C C . ILE A 1 129 ? 5.012 0.497 -2.440 1.00 96.75 129 ILE A C 1
ATOM 1045 O O . ILE A 1 129 ? 5.477 1.248 -3.292 1.00 96.75 129 ILE A O 1
ATOM 1049 N N . MET A 1 130 ? 5.673 -0.540 -1.931 1.00 94.69 130 MET A N 1
ATOM 1050 C CA . MET A 1 130 ? 6.978 -1.026 -2.390 1.00 94.69 130 MET A CA 1
ATOM 1051 C C . MET A 1 130 ? 6.930 -2.559 -2.535 1.00 94.69 130 MET A C 1
ATOM 1053 O O . MET A 1 130 ? 5.960 -3.098 -3.066 1.00 94.69 130 MET A O 1
ATOM 1057 N N . ASP A 1 131 ? 7.941 -3.271 -2.028 1.00 91.38 131 ASP A N 1
ATOM 1058 C CA . ASP A 1 131 ? 7.915 -4.718 -1.788 1.00 91.38 131 ASP A CA 1
ATOM 1059 C C . ASP A 1 131 ? 6.779 -5.118 -0.831 1.00 91.38 131 ASP A C 1
ATOM 1061 O O . ASP A 1 131 ? 6.143 -6.159 -0.997 1.00 91.38 131 ASP A O 1
ATOM 1065 N N . LYS A 1 132 ? 6.498 -4.244 0.140 1.00 93.62 132 LYS A N 1
ATOM 1066 C CA . LYS A 1 132 ? 5.370 -4.310 1.066 1.00 93.62 132 LYS A CA 1
ATOM 1067 C C . LYS A 1 132 ? 4.484 -3.079 0.936 1.00 93.62 132 LYS A C 1
ATOM 1069 O O . LYS A 1 132 ? 4.937 -2.007 0.528 1.00 93.62 132 LYS A O 1
ATOM 1074 N N . VAL A 1 133 ? 3.226 -3.227 1.339 1.00 95.69 133 VAL A N 1
ATOM 1075 C CA . VAL A 1 133 ? 2.274 -2.116 1.423 1.00 95.69 133 VAL A CA 1
ATOM 1076 C C . VAL A 1 133 ? 2.171 -1.663 2.872 1.00 95.69 133 VAL A C 1
ATOM 1078 O O . VAL A 1 133 ? 1.945 -2.477 3.762 1.00 95.69 133 VAL A O 1
ATOM 1081 N N . TRP A 1 134 ? 2.312 -0.363 3.097 1.00 96.81 134 TRP A N 1
ATOM 1082 C CA . TRP A 1 134 ? 2.179 0.271 4.405 1.00 96.81 134 TRP A CA 1
ATOM 1083 C C . TRP A 1 134 ? 1.059 1.296 4.364 1.00 96.81 134 TRP A C 1
ATOM 1085 O O . TRP A 1 134 ? 0.968 2.070 3.412 1.00 96.81 134 TRP A O 1
ATOM 1095 N N . ALA A 1 135 ? 0.222 1.319 5.394 1.00 96.38 135 ALA A N 1
ATOM 1096 C CA . ALA A 1 135 ? -0.886 2.254 5.517 1.00 96.38 135 ALA A CA 1
ATOM 1097 C C . ALA A 1 135 ? -0.843 2.982 6.860 1.00 96.38 135 ALA A C 1
ATOM 1099 O O . ALA A 1 135 ? -0.676 2.356 7.905 1.00 96.38 135 ALA A O 1
ATOM 1100 N N . GLN A 1 136 ? -1.028 4.300 6.828 1.00 95.00 136 GLN A N 1
ATOM 1101 C CA . GLN A 1 136 ? -1.199 5.129 8.015 1.00 95.00 136 GLN A CA 1
ATOM 1102 C C . GLN A 1 136 ? -2.690 5.182 8.369 1.00 95.00 136 GLN A C 1
ATOM 1104 O O . GLN A 1 136 ? -3.488 5.812 7.662 1.00 95.00 136 GLN A O 1
ATOM 1109 N N . VAL A 1 137 ? -3.062 4.491 9.445 1.00 92.38 137 VAL A N 1
ATOM 1110 C CA . VAL A 1 137 ? -4.446 4.314 9.912 1.00 92.38 137 VAL A CA 1
ATOM 1111 C C . VAL A 1 137 ? -4.660 5.026 11.250 1.00 92.38 137 VAL A C 1
ATOM 1113 O O . VAL A 1 137 ? -3.706 5.139 12.022 1.00 92.38 137 VAL A O 1
ATOM 1116 N N . PRO A 1 138 ? -5.875 5.526 11.537 1.00 89.69 138 PRO A N 1
ATOM 1117 C CA . PRO A 1 138 ? -6.170 6.158 12.819 1.00 89.69 138 PRO A CA 1
ATOM 1118 C C . PRO A 1 138 ? -6.064 5.154 13.975 1.00 89.69 138 PRO A C 1
ATOM 1120 O O . PRO A 1 138 ? -6.389 3.974 13.817 1.00 89.69 138 PRO A O 1
ATOM 1123 N N . THR A 1 139 ? -5.622 5.616 15.142 1.00 84.50 139 THR A N 1
ATOM 1124 C CA . THR A 1 139 ? -5.672 4.842 16.390 1.00 84.50 139 THR A CA 1
ATOM 1125 C C . THR A 1 139 ? -7.099 4.826 16.953 1.00 84.50 139 THR A C 1
ATOM 1127 O O . THR A 1 139 ? -7.915 5.686 16.617 1.00 84.50 139 THR A O 1
ATOM 1130 N N . GLN A 1 140 ? -7.417 3.847 17.810 1.00 69.44 140 GLN A N 1
ATOM 1131 C CA . GLN A 1 140 ? -8.751 3.701 18.422 1.00 69.44 140 GLN A CA 1
ATOM 1132 C C . GLN A 1 140 ? -9.206 4.982 19.154 1.00 69.44 140 GLN A C 1
ATOM 1134 O O . GLN A 1 140 ? -10.344 5.403 18.992 1.00 69.44 140 GLN A O 1
ATOM 1139 N N . GLU A 1 141 ? -8.289 5.689 19.819 1.00 59.78 141 GLU A N 1
ATOM 1140 C CA . GLU A 1 141 ? -8.548 6.976 20.497 1.00 59.78 141 GLU A CA 1
ATOM 1141 C C . GLU A 1 141 ? -9.037 8.092 19.545 1.00 59.78 141 GLU A C 1
ATOM 1143 O O . GLU A 1 141 ? -9.776 8.994 19.938 1.00 59.78 141 GLU A O 1
ATOM 1148 N N . THR A 1 142 ? -8.663 8.029 18.263 1.00 57.03 142 THR A N 1
ATOM 1149 C CA . THR A 1 142 ? -9.100 8.991 17.232 1.00 57.03 142 THR A CA 1
ATOM 1150 C C . THR A 1 142 ? -10.425 8.580 16.571 1.00 57.03 142 THR A C 1
ATOM 1152 O O . THR A 1 142 ? -11.098 9.405 15.954 1.00 57.03 142 THR A O 1
ATOM 1155 N N . GLN A 1 143 ? -10.824 7.308 16.684 1.00 56.06 143 GLN A N 1
ATOM 1156 C CA . GLN A 1 143 ? -12.108 6.824 16.164 1.00 56.06 143 GLN A CA 1
ATOM 1157 C C . GLN A 1 143 ? -13.281 7.160 17.095 1.00 56.06 143 GLN A C 1
ATOM 1159 O O . GLN A 1 143 ? -14.384 7.359 16.603 1.00 56.06 143 GLN A O 1
ATOM 1164 N N . GLU A 1 144 ? -13.048 7.268 18.407 1.00 43.44 144 GLU A N 1
ATOM 1165 C CA . GLU A 1 144 ? -14.084 7.594 19.406 1.00 43.44 144 GLU A CA 1
ATOM 1166 C C . GLU A 1 144 ? -14.362 9.102 19.554 1.00 43.44 144 GLU A C 1
ATOM 1168 O O . GLU A 1 144 ? -15.347 9.498 20.173 1.00 43.44 144 GLU A O 1
ATOM 1173 N N . SER A 1 145 ? -13.503 9.953 18.991 1.00 45.47 145 SER A N 1
ATOM 1174 C CA . SER A 1 145 ? -13.571 11.418 19.098 1.00 45.47 145 SER A CA 1
ATOM 1175 C C . SER A 1 145 ? -14.194 12.119 17.878 1.00 45.47 145 SER A C 1
ATOM 1177 O O . SER A 1 145 ? -14.223 13.351 17.848 1.00 45.47 145 SER A O 1
ATOM 1179 N N . ASN A 1 146 ? -14.702 11.364 16.893 1.00 43.03 146 ASN A N 1
ATOM 1180 C CA . ASN A 1 146 ? -15.369 11.879 15.686 1.00 43.03 146 ASN A CA 1
ATOM 1181 C C . ASN A 1 146 ? -16.842 11.475 15.599 1.00 43.03 146 ASN A C 1
ATOM 1183 O O . ASN A 1 146 ? -17.147 10.294 15.870 1.00 43.03 146 ASN A O 1
#

InterPro domains:
  IPR058002 Gp82 [PF25735] (24-55)

Nearest PDB structures (foldseek):
  3gw6-assembly1_F  TM=1.564E-01  e=1.213E+00  Escherichia phage K1F
  3gw6-assembly2_D  TM=1.796E-01  e=3.072E+00  Escherichia phage K1F
  3gw6-assembly1_B  TM=2.120E-01  e=4.504E+00  Escherichia phage K1F

Foldseek 3Di:
DDPVPDDFKDWQKWKFAADPVGFWFWFFAQVQLVCCQVVVDDDPGIDIDGHTPDIQIDGPPDDPVRVVVSNVVRVVVCVVRPDDDPQKDKWWWDDDSNVDRTIWTWDPPPPPDPDTDIGHDTGARMWMDHVTIMGIHGDPVVVVVD

Radius of gyration: 17.14 Å; Cα contacts (8 Å, |Δi|>4): 255; chains: 1; bounding box: 42×34×51 Å

Organism: NCBI:txid408172

Sequence (146 aa):
VRKDGLVEGTALCVVMDGTTKYPVKFAVGDKGCQRVRDEERKNVHAVIRGCMINAVWRYDGMDAFELGWANDAAKEMKQREMEEREGYKWMEVTYNPYKYRTFVSIDTNPFRATENVIEPIFTARKVIIMDKVWAQVPTQETQESN

Solvent-accessible surface area (backbone atoms only — not comparable to full-atom values): 8430 Å² total; per-residue (Å²): 117,53,100,85,68,53,77,71,56,48,74,54,19,39,33,29,48,36,41,96,92,53,42,25,33,50,47,53,41,66,72,43,45,50,48,28,63,75,66,73,44,97,63,96,27,70,50,78,46,60,46,74,77,47,71,33,69,45,49,84,84,56,51,77,65,58,46,48,53,45,52,50,51,26,51,52,50,50,61,68,70,64,62,88,49,92,57,44,45,80,30,42,46,50,75,46,74,89,82,36,87,51,41,28,31,36,52,80,56,81,88,77,49,102,60,73,51,74,44,83,43,50,61,23,40,35,38,39,42,50,99,58,36,37,32,33,31,74,34,73,79,51,62,77,75,108

pLDDT: mean 85.55, std 14.14, range [43.03, 97.75]